Protein AF-A0AB73BY71-F1 (afdb_monomer_lite)

Structure (mmCIF, N/CA/C/O backbone):
data_AF-A0AB73BY71-F1
#
_entry.id   AF-A0AB73BY71-F1
#
loop_
_atom_site.group_PDB
_atom_site.id
_atom_site.type_symbol
_atom_site.label_atom_id
_atom_site.label_alt_id
_atom_site.label_comp_id
_atom_site.label_asym_id
_atom_site.label_entity_id
_atom_site.label_seq_id
_atom_site.pdbx_PDB_ins_code
_atom_site.Cartn_x
_atom_site.Cartn_y
_atom_site.Cartn_z
_atom_site.occupancy
_atom_site.B_iso_or_equiv
_atom_site.auth_seq_id
_atom_site.auth_comp_id
_atom_site.auth_asym_id
_atom_site.auth_atom_id
_atom_site.pdbx_PDB_model_num
ATOM 1 N N . MET A 1 1 ? -45.936 -15.364 0.482 1.00 34.53 1 MET A N 1
ATOM 2 C CA . MET A 1 1 ? -45.071 -14.975 1.617 1.00 34.53 1 MET A CA 1
ATOM 3 C C . MET A 1 1 ? -43.880 -15.921 1.611 1.00 34.53 1 MET A C 1
ATOM 5 O O . MET A 1 1 ? -44.097 -17.115 1.746 1.00 34.53 1 MET A O 1
ATOM 9 N N . LYS A 1 2 ? -42.668 -15.440 1.309 1.00 37.91 2 LYS A N 1
ATOM 10 C CA . LYS A 1 2 ? -41.456 -16.275 1.275 1.00 37.91 2 LYS A CA 1
ATOM 11 C C . LYS A 1 2 ? -40.644 -15.968 2.529 1.00 37.91 2 LYS A C 1
ATOM 13 O O . LYS A 1 2 ? -40.121 -14.868 2.666 1.00 37.91 2 LYS A O 1
ATOM 18 N N . THR A 1 3 ? -40.622 -16.913 3.457 1.00 45.69 3 THR A N 1
ATOM 19 C CA . THR A 1 3 ? -39.763 -16.921 4.640 1.00 45.69 3 THR A CA 1
ATOM 20 C C . THR A 1 3 ? -38.312 -17.039 4.184 1.00 45.69 3 THR A C 1
ATOM 22 O O . THR A 1 3 ? -37.894 -18.072 3.670 1.00 45.69 3 THR A O 1
ATOM 25 N N . ILE A 1 4 ? -37.547 -15.960 4.330 1.00 53.06 4 ILE A N 1
ATOM 26 C CA . ILE A 1 4 ? -36.095 -15.993 4.153 1.00 53.06 4 ILE A CA 1
ATOM 27 C C . ILE A 1 4 ? -35.521 -16.457 5.489 1.00 53.06 4 ILE A C 1
ATOM 29 O O . ILE A 1 4 ? -35.601 -15.746 6.489 1.00 53.06 4 ILE A O 1
ATOM 33 N N . ALA A 1 5 ? -35.017 -17.689 5.512 1.00 45.34 5 ALA A N 1
ATOM 34 C CA . ALA A 1 5 ? -34.334 -18.254 6.662 1.00 45.34 5 ALA A CA 1
ATOM 35 C C . ALA A 1 5 ? -33.025 -17.486 6.895 1.00 45.34 5 ALA A C 1
ATOM 37 O O . ALA A 1 5 ? -32.137 -17.473 6.043 1.00 45.34 5 ALA A O 1
ATOM 38 N N . ALA A 1 6 ? -32.932 -16.820 8.043 1.00 52.97 6 ALA A N 1
ATOM 39 C CA . ALA A 1 6 ? -31.722 -16.165 8.503 1.00 52.97 6 ALA A CA 1
ATOM 40 C C . ALA A 1 6 ? -30.677 -17.227 8.871 1.00 52.97 6 ALA A C 1
ATOM 42 O O . ALA A 1 6 ? -30.901 -18.043 9.764 1.00 52.97 6 ALA A O 1
ATOM 43 N N . PHE A 1 7 ? -29.534 -17.209 8.190 1.00 43.81 7 PHE A N 1
ATOM 44 C CA . PHE A 1 7 ? -28.390 -18.049 8.525 1.00 43.81 7 PHE A CA 1
ATOM 45 C C . PHE A 1 7 ? -27.455 -17.256 9.446 1.00 43.81 7 PHE A C 1
ATOM 47 O O . PHE A 1 7 ? -26.493 -16.640 9.000 1.00 43.81 7 PHE A O 1
ATOM 54 N N . PHE A 1 8 ? -27.777 -17.215 10.740 1.00 51.6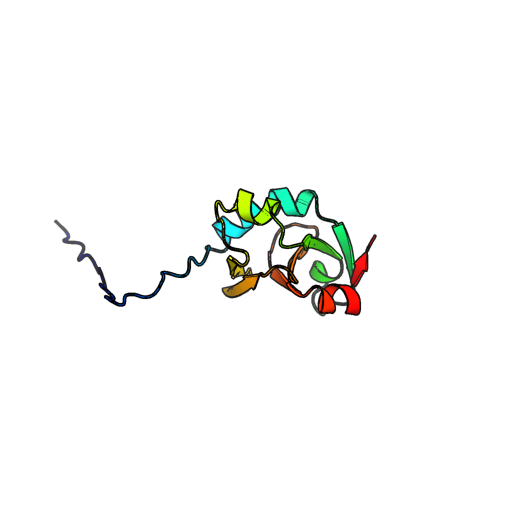9 8 PHE A N 1
ATOM 55 C CA . PHE A 1 8 ? -26.851 -16.731 11.766 1.00 51.69 8 PHE A CA 1
ATOM 56 C C . PHE A 1 8 ? -26.074 -17.924 12.324 1.00 51.69 8 PHE A C 1
ATOM 58 O O . PHE A 1 8 ? -26.543 -18.618 13.225 1.00 51.69 8 PHE A O 1
ATOM 65 N N . LEU A 1 9 ? -24.876 -18.166 11.790 1.00 51.75 9 LEU A N 1
ATOM 66 C CA . LEU A 1 9 ? -23.897 -19.014 12.464 1.00 51.75 9 LEU A CA 1
ATOM 67 C C . LEU A 1 9 ? -23.261 -18.208 13.600 1.00 51.75 9 LEU A C 1
ATOM 69 O O . LEU A 1 9 ? -22.357 -17.402 13.394 1.00 51.75 9 LEU A O 1
ATOM 73 N N . PHE A 1 10 ? -23.771 -18.432 14.808 1.00 48.66 10 PHE A N 1
ATOM 74 C CA . PHE A 1 10 ? -23.136 -18.025 16.055 1.00 48.66 10 PHE A CA 1
ATOM 75 C C . PHE A 1 10 ? -21.895 -18.901 16.275 1.00 48.66 10 PHE A C 1
ATOM 77 O O . PHE A 1 10 ? -22.006 -20.046 16.708 1.00 48.66 10 PHE A O 1
ATOM 84 N N . VAL A 1 11 ? -20.706 -18.375 15.981 1.00 52.88 11 VAL A N 1
ATOM 85 C CA . VAL A 1 11 ? -19.457 -18.958 16.487 1.00 52.88 11 VAL A CA 1
ATOM 86 C C . VAL A 1 11 ? -19.116 -18.233 17.780 1.00 52.88 11 VAL A C 1
ATOM 88 O O . VAL A 1 11 ? -18.524 -17.157 17.790 1.00 52.88 11 VAL A O 1
ATOM 91 N N . SER A 1 12 ? -19.544 -18.825 18.891 1.00 47.50 12 SER A N 1
ATOM 92 C CA . SER A 1 12 ? -19.110 -18.457 20.232 1.00 47.50 12 SER A CA 1
ATOM 93 C C . SER A 1 12 ? -17.678 -18.945 20.455 1.00 47.50 12 SER A C 1
ATOM 95 O O . SER A 1 12 ? -17.448 -20.087 20.850 1.00 47.50 12 SER A O 1
ATOM 97 N N . GLY A 1 13 ? -16.713 -18.069 20.210 1.00 46.03 13 GLY A N 1
ATOM 98 C CA . GLY A 1 13 ? -15.368 -18.164 20.757 1.00 46.03 13 GLY A CA 1
ATOM 99 C C . GLY A 1 13 ? -14.994 -16.781 21.258 1.00 46.03 13 GLY A C 1
ATOM 100 O O . GLY A 1 13 ? -15.161 -15.809 20.526 1.00 46.03 13 GLY A O 1
ATOM 101 N N . ILE A 1 14 ? -14.507 -16.668 22.494 1.00 54.00 14 ILE A N 1
ATOM 102 C CA . ILE A 1 14 ? -13.876 -15.437 22.986 1.00 54.00 14 ILE A CA 1
ATOM 103 C C . ILE A 1 14 ? -12.510 -15.332 22.290 1.00 54.00 14 ILE A C 1
ATOM 105 O O . ILE A 1 14 ? -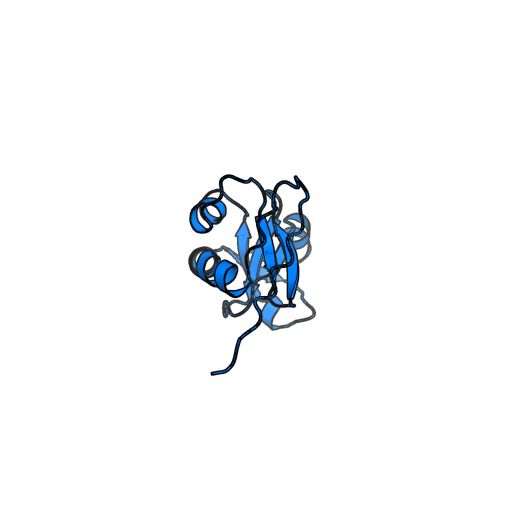11.460 -15.537 22.886 1.00 54.00 14 ILE A O 1
ATOM 109 N N . GLY A 1 15 ? -12.532 -15.127 20.978 1.00 45.66 15 GLY A N 1
ATOM 110 C CA . GLY A 1 15 ? -11.401 -14.639 20.220 1.00 45.66 15 GLY A CA 1
ATOM 111 C C . GLY A 1 15 ? -11.535 -13.132 20.206 1.00 45.66 15 GLY A C 1
ATOM 112 O O . GLY A 1 15 ? -12.613 -12.622 19.905 1.00 45.66 15 GLY A O 1
ATOM 113 N N . PHE A 1 16 ? -10.471 -12.409 20.543 1.00 48.44 16 PHE A N 1
ATOM 114 C CA . PHE A 1 16 ? -10.367 -11.012 20.138 1.00 48.44 16 PHE A CA 1
ATOM 115 C C . PHE A 1 16 ? -10.686 -10.980 18.642 1.00 48.44 16 PHE A C 1
ATOM 117 O O . PHE A 1 16 ? -9.950 -11.575 17.854 1.00 48.44 16 PHE A O 1
ATOM 124 N N . ALA A 1 17 ? -11.845 -10.429 18.276 1.00 65.00 17 ALA A N 1
ATOM 125 C CA . ALA A 1 17 ? -12.280 -10.385 16.894 1.00 65.00 17 ALA A CA 1
ATOM 126 C C . ALA A 1 17 ? -11.264 -9.515 16.157 1.00 65.00 17 ALA A C 1
ATOM 128 O O . ALA A 1 17 ? -11.258 -8.295 16.300 1.00 65.00 17 ALA A O 1
ATOM 129 N N . MET A 1 18 ? -10.331 -10.161 15.461 1.00 73.62 18 MET A N 1
ATOM 130 C CA . MET A 1 18 ? -9.353 -9.477 14.639 1.00 73.62 18 MET A CA 1
ATOM 131 C C . MET A 1 18 ? -10.125 -8.820 13.503 1.00 73.62 18 MET A C 1
ATOM 133 O O . MET A 1 18 ? -10.733 -9.513 12.687 1.00 73.62 18 MET A O 1
ATOM 137 N N . GLU A 1 19 ? -10.144 -7.491 13.482 1.00 86.69 19 GLU A N 1
ATOM 138 C CA . GLU A 1 19 ? -10.806 -6.755 12.416 1.00 86.69 19 GLU A CA 1
ATOM 139 C C . GLU A 1 19 ? -10.018 -6.950 11.114 1.00 86.69 19 GLU A C 1
ATOM 141 O O . GLU A 1 19 ? -8.827 -6.638 11.036 1.00 86.69 19 GLU A O 1
ATOM 146 N N . ILE A 1 20 ? -10.685 -7.511 10.103 1.00 92.00 20 ILE A N 1
ATOM 147 C CA . ILE A 1 20 ? -10.152 -7.663 8.750 1.00 92.00 20 ILE A CA 1
ATOM 148 C C . ILE A 1 20 ? -10.944 -6.720 7.855 1.00 92.00 20 ILE A C 1
ATOM 150 O O . ILE A 1 20 ? -12.133 -6.932 7.611 1.00 92.00 20 ILE A O 1
ATOM 154 N N . TYR A 1 21 ? -10.286 -5.676 7.361 1.00 93.25 21 TYR A N 1
ATOM 155 C CA . TYR A 1 21 ? -10.924 -4.710 6.480 1.00 93.25 21 TYR A CA 1
ATOM 156 C C . TYR A 1 21 ? -11.144 -5.311 5.080 1.00 93.25 21 TYR A C 1
ATOM 158 O O . TYR A 1 21 ? -10.197 -5.825 4.479 1.00 93.25 21 TYR A O 1
ATOM 166 N N . PRO A 1 22 ? -12.360 -5.223 4.513 1.00 94.69 22 PRO A N 1
ATOM 167 C CA . PRO A 1 22 ? -12.589 -5.566 3.112 1.00 94.69 22 PRO A CA 1
ATOM 168 C C . PRO A 1 22 ? -11.736 -4.696 2.182 1.00 94.69 22 PRO A C 1
ATOM 170 O O . PRO A 1 22 ? -11.499 -3.525 2.490 1.00 94.69 22 PRO A O 1
ATOM 173 N N . GLU A 1 23 ? -11.344 -5.231 1.022 1.00 93.62 23 GLU A N 1
ATOM 174 C CA . GLU A 1 23 ? -10.506 -4.523 0.039 1.00 93.62 23 GLU A CA 1
ATOM 175 C C . GLU A 1 23 ? -11.087 -3.148 -0.313 1.00 93.62 23 GLU A C 1
ATOM 177 O O . GLU A 1 23 ? -10.396 -2.136 -0.238 1.00 93.62 23 GLU A O 1
ATOM 182 N N . THR A 1 24 ? -12.387 -3.083 -0.609 1.00 93.62 24 THR A N 1
ATOM 183 C CA . THR A 1 24 ? -13.071 -1.837 -0.986 1.00 93.62 24 THR A CA 1
ATOM 184 C C . THR A 1 24 ? -12.966 -0.759 0.091 1.00 93.62 24 THR A C 1
ATOM 186 O O . THR A 1 24 ? -12.725 0.407 -0.223 1.00 93.62 24 THR A O 1
ATOM 189 N N . TYR A 1 25 ? -13.093 -1.138 1.365 1.00 93.88 25 TYR A N 1
ATOM 190 C CA . TYR A 1 25 ? -12.937 -0.219 2.490 1.00 93.88 25 TYR A CA 1
ATOM 191 C C . TYR A 1 25 ? -11.475 0.204 2.665 1.00 93.88 25 TYR A C 1
ATOM 193 O O . TYR A 1 25 ? -11.192 1.397 2.800 1.00 93.88 25 TYR A O 1
ATOM 201 N N . ALA A 1 26 ? -10.541 -0.750 2.616 1.00 93.75 26 ALA A N 1
ATOM 202 C CA . ALA A 1 26 ? -9.113 -0.471 2.714 1.00 93.75 26 ALA A CA 1
ATOM 203 C C . ALA A 1 26 ? -8.664 0.489 1.601 1.00 93.75 26 ALA A C 1
ATOM 205 O O . ALA A 1 26 ? -8.083 1.533 1.896 1.00 93.75 26 ALA A O 1
ATOM 206 N N . MET A 1 27 ? -9.037 0.226 0.346 1.00 94.75 27 MET A N 1
ATOM 207 C CA . MET A 1 27 ? -8.767 1.106 -0.792 1.00 94.75 27 MET A CA 1
ATOM 208 C C . MET A 1 27 ? -9.367 2.495 -0.586 1.00 94.75 27 MET A C 1
ATOM 210 O O . MET A 1 27 ? -8.652 3.488 -0.708 1.00 94.75 27 MET A O 1
ATOM 214 N N . GLN A 1 28 ? -10.644 2.591 -0.199 1.00 95.44 28 GLN A N 1
ATOM 215 C CA . GLN A 1 28 ? -11.306 3.877 0.038 1.00 95.44 28 GLN A CA 1
ATOM 216 C C . GLN A 1 28 ? -10.549 4.745 1.058 1.00 95.44 28 GLN A C 1
ATOM 218 O O . GLN A 1 28 ? -10.482 5.966 0.907 1.00 95.44 28 GLN A O 1
ATOM 223 N N . LYS A 1 29 ? -9.977 4.136 2.104 1.00 94.62 29 LYS A N 1
ATOM 224 C CA . LYS A 1 29 ? -9.224 4.854 3.143 1.00 94.62 29 LYS A CA 1
ATOM 225 C C . LYS A 1 29 ? -7.760 5.098 2.777 1.00 94.62 29 LYS A C 1
ATOM 227 O O . LYS A 1 29 ? -7.206 6.125 3.171 1.00 94.62 29 LYS A O 1
ATOM 232 N N . MET A 1 30 ? -7.134 4.179 2.044 1.00 93.94 30 MET A N 1
ATOM 233 C CA . MET A 1 30 ? -5.707 4.218 1.718 1.00 93.94 30 MET A CA 1
ATOM 234 C C . MET A 1 30 ? -5.398 5.055 0.477 1.00 93.94 30 MET A C 1
ATOM 236 O O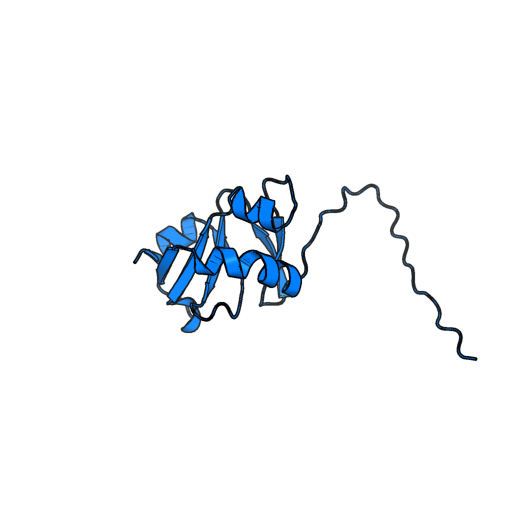 . MET A 1 30 ? -4.358 5.706 0.464 1.00 93.94 30 MET A O 1
ATOM 240 N N . ILE A 1 31 ? -6.281 5.107 -0.529 1.00 95.00 31 ILE A N 1
ATOM 241 C CA . ILE A 1 31 ? -6.067 5.879 -1.768 1.00 95.00 31 ILE A CA 1
ATOM 242 C C . ILE A 1 31 ? -5.679 7.342 -1.476 1.00 95.00 31 ILE A C 1
ATOM 244 O O . ILE A 1 31 ? -4.619 7.758 -1.941 1.00 95.00 31 ILE A O 1
ATOM 248 N N . PRO A 1 32 ? -6.400 8.102 -0.624 1.00 95.62 32 PRO A N 1
ATOM 249 C CA . PRO A 1 32 ? -6.020 9.486 -0.309 1.00 95.62 32 PRO A CA 1
ATOM 250 C C . PRO A 1 32 ? -4.657 9.634 0.387 1.00 95.62 32 PRO A C 1
ATOM 252 O O . PRO A 1 32 ? -4.075 10.721 0.421 1.00 95.62 32 PRO A O 1
ATOM 255 N N . GLN A 1 33 ? -4.163 8.563 1.013 1.00 95.19 33 GLN A N 1
ATOM 256 C CA . GLN A 1 33 ? -2.834 8.523 1.626 1.00 95.19 33 GLN A CA 1
ATOM 257 C C . GLN A 1 33 ? -1.777 8.193 0.566 1.00 95.19 33 GLN A C 1
ATOM 259 O O . GLN A 1 33 ? -0.730 8.834 0.532 1.00 95.19 33 GLN A O 1
ATOM 264 N N . LEU A 1 34 ? -2.072 7.242 -0.326 1.00 95.88 34 LEU A N 1
ATOM 265 C CA . LEU A 1 34 ? -1.219 6.819 -1.441 1.00 95.88 34 LEU A CA 1
ATOM 266 C C . LEU A 1 34 ? -1.005 7.925 -2.479 1.00 95.88 34 LEU A C 1
ATOM 268 O O . LEU A 1 34 ? 0.097 8.044 -3.008 1.00 95.88 34 LEU A O 1
ATOM 272 N N . GLU A 1 35 ? -1.995 8.790 -2.705 1.00 94.94 35 GLU A N 1
ATOM 273 C CA . GLU A 1 35 ? -1.852 10.003 -3.530 1.00 94.94 35 GLU A CA 1
ATOM 274 C C . GLU A 1 35 ? -0.727 10.928 -3.040 1.00 94.94 35 GLU A C 1
ATOM 276 O O . GLU A 1 35 ? -0.107 11.638 -3.832 1.00 94.94 35 GLU A O 1
ATOM 281 N N . LYS A 1 36 ? -0.451 10.900 -1.731 1.00 93.69 36 LYS A N 1
ATOM 282 C CA . LYS A 1 36 ? 0.605 11.668 -1.055 1.00 93.69 36 LYS A CA 1
ATOM 283 C C . LYS A 1 36 ? 1.851 10.823 -0.775 1.00 93.69 36 LYS A C 1
ATOM 285 O O . LYS A 1 36 ? 2.770 11.295 -0.109 1.00 93.69 36 LYS A O 1
ATOM 290 N N . GLY A 1 37 ? 1.850 9.565 -1.212 1.00 93.88 37 GLY A N 1
ATOM 291 C CA . GLY A 1 37 ? 2.924 8.614 -0.986 1.00 93.88 37 GLY A CA 1
ATOM 292 C C . GLY A 1 37 ? 4.163 8.918 -1.817 1.00 93.88 37 GLY A C 1
ATOM 293 O O . GLY A 1 37 ? 4.118 9.619 -2.830 1.00 93.88 37 GLY A O 1
ATOM 294 N N . ASN A 1 38 ? 5.282 8.338 -1.395 1.00 96.50 38 ASN A N 1
ATOM 295 C CA . ASN A 1 38 ? 6.525 8.429 -2.146 1.00 96.50 38 ASN A CA 1
ATOM 296 C C . ASN A 1 38 ? 6.433 7.542 -3.388 1.00 96.50 38 ASN A C 1
ATOM 298 O O . ASN A 1 38 ? 5.861 6.450 -3.346 1.00 96.50 38 ASN A O 1
ATOM 302 N N . ARG A 1 39 ? 7.006 8.012 -4.495 1.00 96.12 39 ARG A N 1
ATOM 303 C CA . ARG A 1 39 ? 7.029 7.285 -5.766 1.00 96.12 39 ARG A CA 1
ATOM 304 C C . ARG A 1 39 ? 8.315 6.487 -5.871 1.00 96.12 39 ARG A C 1
ATOM 306 O O . ARG A 1 39 ? 9.384 6.975 -5.515 1.00 96.12 39 ARG A O 1
ATOM 313 N N . TYR A 1 40 ? 8.201 5.278 -6.396 1.00 96.19 40 TYR A N 1
ATOM 314 C CA . TYR A 1 40 ? 9.337 4.399 -6.607 1.00 96.19 40 TYR A CA 1
ATOM 315 C C . TYR A 1 40 ? 9.302 3.790 -8.006 1.00 96.19 40 TYR A C 1
ATOM 317 O O . TYR A 1 40 ? 8.233 3.619 -8.601 1.00 96.19 40 TYR A O 1
ATOM 325 N N . THR A 1 41 ? 10.485 3.437 -8.501 1.00 95.38 41 THR A N 1
ATOM 326 C CA . THR A 1 41 ? 10.659 2.522 -9.631 1.00 95.38 41 THR A CA 1
ATOM 327 C C . THR A 1 41 ? 11.437 1.303 -9.165 1.00 95.38 41 THR A C 1
ATOM 329 O O . THR A 1 41 ? 12.430 1.447 -8.451 1.00 95.38 41 THR A O 1
ATOM 332 N N . GLY A 1 42 ? 11.008 0.115 -9.558 1.00 90.69 42 GLY A N 1
ATOM 333 C CA . GLY A 1 42 ? 11.675 -1.134 -9.221 1.00 90.69 42 GLY A CA 1
ATOM 334 C C . GLY A 1 42 ? 11.439 -2.203 -10.270 1.00 90.69 42 GLY A C 1
ATOM 335 O O . GLY A 1 42 ? 10.836 -1.948 -11.309 1.00 90.69 42 GLY A O 1
ATOM 336 N N . SER A 1 43 ? 11.933 -3.402 -9.988 1.00 83.19 43 SER A N 1
ATOM 337 C CA . SER A 1 43 ? 11.723 -4.562 -10.851 1.00 83.19 43 SER A CA 1
ATOM 338 C C . SER A 1 43 ? 10.583 -5.411 -10.303 1.00 83.19 43 SER A C 1
ATOM 340 O O . SER A 1 43 ? 10.626 -5.851 -9.155 1.00 83.19 43 SER A O 1
ATOM 342 N N . SER A 1 44 ? 9.571 -5.651 -11.132 1.00 81.12 44 SER A N 1
ATOM 343 C CA . SER A 1 44 ? 8.429 -6.504 -10.817 1.00 81.12 44 SER A CA 1
ATOM 344 C C . SER A 1 44 ? 8.057 -7.326 -12.050 1.00 81.12 44 SER A C 1
ATOM 346 O O . SER A 1 44 ? 8.154 -6.809 -13.158 1.00 81.12 44 SER A O 1
ATOM 348 N N . PRO A 1 45 ? 7.595 -8.582 -11.902 1.00 75.75 45 PRO A N 1
ATOM 349 C CA . PRO A 1 45 ? 7.042 -9.343 -13.025 1.00 75.75 45 PRO A CA 1
ATOM 350 C C . PRO A 1 45 ? 5.753 -8.725 -13.595 1.00 75.75 45 PRO A C 1
ATOM 352 O O . PRO A 1 45 ? 5.306 -9.120 -14.669 1.00 75.75 45 PRO A O 1
ATOM 355 N N . TYR A 1 46 ? 5.150 -7.765 -12.889 1.00 74.44 46 TYR A N 1
ATOM 356 C CA . TYR A 1 46 ? 3.987 -7.016 -13.348 1.00 74.44 46 TYR A CA 1
ATOM 357 C C . TYR A 1 46 ? 4.391 -5.574 -13.664 1.00 74.44 46 TYR A C 1
ATOM 359 O O . TYR A 1 46 ? 4.723 -4.828 -12.746 1.00 74.44 46 TYR A O 1
ATOM 367 N N . GLU A 1 47 ? 4.280 -5.159 -14.931 1.00 76.00 47 GLU A N 1
ATOM 368 C CA . GLU A 1 47 ? 4.661 -3.813 -15.407 1.00 76.00 47 GLU A CA 1
ATOM 369 C C . GLU A 1 47 ? 3.992 -2.690 -14.594 1.00 76.00 47 GLU A C 1
ATOM 371 O O . GLU A 1 47 ? 4.635 -1.737 -14.162 1.00 76.00 47 GLU A O 1
ATOM 376 N N . ALA A 1 48 ? 2.702 -2.845 -14.268 1.00 80.25 48 ALA A N 1
ATOM 377 C CA . ALA A 1 48 ? 1.975 -1.885 -13.431 1.00 80.25 48 ALA A CA 1
ATOM 378 C C . ALA A 1 48 ? 2.618 -1.681 -12.043 1.00 80.25 48 ALA A C 1
ATOM 380 O O . ALA A 1 48 ? 2.444 -0.630 -11.429 1.00 80.25 48 ALA A O 1
ATOM 381 N N . MET A 1 49 ? 3.363 -2.676 -11.559 1.00 89.69 49 MET A N 1
ATOM 382 C CA . MET A 1 49 ? 4.069 -2.676 -10.281 1.00 89.69 49 MET A CA 1
ATOM 383 C C . MET A 1 49 ? 5.566 -2.363 -10.426 1.00 89.69 49 MET A C 1
ATOM 385 O O . MET A 1 49 ? 6.254 -2.314 -9.418 1.00 89.69 49 MET A O 1
ATOM 389 N N . GLU A 1 50 ? 6.092 -2.098 -11.626 1.00 92.81 50 GLU A N 1
ATOM 390 C CA . GLU A 1 50 ? 7.431 -1.501 -11.778 1.00 92.81 50 GLU A CA 1
ATOM 391 C C . GLU A 1 50 ? 7.444 -0.054 -11.277 1.00 92.81 50 GLU A C 1
ATOM 393 O O . GLU A 1 50 ? 8.452 0.441 -10.773 1.00 92.81 50 GLU A O 1
ATOM 398 N N . HIS A 1 51 ? 6.297 0.622 -11.368 1.00 95.25 51 HIS A N 1
ATOM 399 C CA . HIS A 1 51 ? 6.100 1.988 -10.911 1.00 95.25 51 HIS A CA 1
ATOM 400 C C . HIS A 1 51 ? 5.031 2.052 -9.825 1.00 95.25 51 HIS A C 1
ATOM 402 O O . HIS A 1 51 ? 3.830 2.065 -10.108 1.00 95.25 51 HIS A O 1
ATOM 408 N N . ILE A 1 52 ? 5.474 2.189 -8.579 1.00 96.56 52 ILE A N 1
ATOM 409 C CA . ILE A 1 52 ? 4.580 2.190 -7.422 1.00 96.56 52 ILE A CA 1
ATOM 410 C C . ILE A 1 52 ? 4.562 3.537 -6.708 1.00 96.56 52 ILE A C 1
ATOM 412 O O . ILE A 1 52 ? 5.496 4.340 -6.786 1.00 96.56 52 ILE A O 1
ATOM 416 N N . VAL A 1 53 ? 3.484 3.756 -5.970 1.00 97.38 53 VAL A N 1
ATOM 417 C CA . VAL A 1 53 ? 3.455 4.652 -4.818 1.00 97.38 53 VAL A CA 1
ATOM 418 C C . VAL A 1 53 ? 3.454 3.810 -3.553 1.00 97.38 53 VAL A C 1
ATOM 420 O O . VAL A 1 53 ? 2.802 2.768 -3.499 1.00 97.38 53 VAL A O 1
ATOM 423 N N . ALA A 1 54 ? 4.188 4.252 -2.539 1.00 96.75 54 ALA A N 1
ATOM 424 C CA . ALA A 1 54 ? 4.260 3.568 -1.259 1.00 96.75 54 ALA A CA 1
ATOM 425 C C . ALA A 1 54 ? 4.085 4.556 -0.106 1.00 96.75 54 ALA A C 1
ATOM 427 O O . ALA A 1 54 ? 4.666 5.647 -0.094 1.00 96.75 54 ALA A O 1
ATOM 428 N N . VAL A 1 5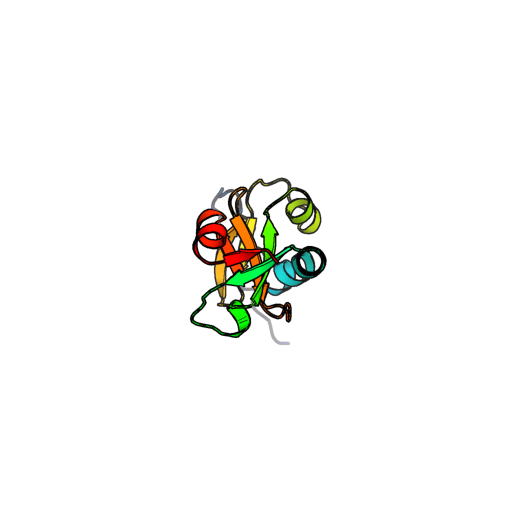5 ? 3.307 4.148 0.892 1.00 96.62 55 VAL A N 1
ATOM 429 C CA . VAL A 1 55 ? 3.112 4.883 2.143 1.00 96.62 55 VAL A CA 1
ATOM 430 C C . VAL A 1 55 ? 3.498 3.963 3.295 1.00 96.62 55 VAL A C 1
ATOM 432 O O . VAL A 1 55 ? 2.995 2.840 3.357 1.00 96.62 55 VAL A O 1
ATOM 435 N N . PRO A 1 56 ? 4.377 4.401 4.213 1.00 95.88 56 PRO A N 1
ATOM 436 C CA . PRO A 1 56 ? 4.718 3.592 5.374 1.00 95.88 56 PRO A CA 1
ATOM 437 C C . PRO A 1 56 ? 3.488 3.408 6.259 1.00 95.88 56 PRO A C 1
ATOM 439 O O . PRO A 1 56 ? 2.697 4.341 6.436 1.00 95.88 56 PRO A O 1
ATOM 442 N N . MET A 1 57 ? 3.361 2.234 6.870 1.00 95.19 57 MET A N 1
ATOM 443 C CA . MET A 1 57 ? 2.329 1.970 7.863 1.00 95.19 57 MET A CA 1
ATOM 444 C C . MET A 1 57 ? 2.549 2.849 9.105 1.00 95.19 57 MET A C 1
ATOM 446 O O . MET A 1 57 ? 3.305 2.530 10.021 1.00 95.19 57 MET A O 1
ATOM 450 N N . ASN A 1 58 ? 1.897 4.011 9.125 1.00 92.00 58 ASN A N 1
ATOM 451 C CA . ASN A 1 58 ? 2.117 5.065 10.110 1.00 92.00 58 ASN A CA 1
ATOM 452 C C . ASN A 1 58 ? 0.807 5.494 10.798 1.00 92.00 58 ASN A C 1
ATOM 454 O O . ASN A 1 58 ? -0.269 4.943 10.562 1.00 92.00 58 ASN A O 1
ATOM 458 N N . ALA A 1 59 ? 0.893 6.499 11.672 1.00 91.31 59 ALA A N 1
ATOM 459 C CA . ALA A 1 59 ? -0.263 7.006 12.410 1.00 91.31 59 ALA A CA 1
ATOM 460 C C . ALA A 1 59 ? -1.380 7.557 11.505 1.00 91.31 59 ALA A C 1
ATOM 462 O O . ALA A 1 59 ? -2.547 7.477 11.881 1.00 91.31 59 ALA A O 1
ATOM 463 N N . ASN A 1 60 ? -1.050 8.073 10.316 1.00 92.12 60 ASN A N 1
ATOM 464 C CA . ASN A 1 60 ? -2.047 8.592 9.379 1.00 92.12 60 ASN A CA 1
ATOM 465 C C . ASN A 1 60 ? -2.872 7.460 8.765 1.00 92.12 60 ASN A C 1
ATOM 467 O O . ASN A 1 60 ? -4.092 7.592 8.692 1.00 92.12 60 ASN A O 1
ATOM 471 N N . ILE A 1 61 ? -2.237 6.336 8.407 1.00 92.62 61 ILE A N 1
ATOM 472 C CA . ILE A 1 61 ? -2.950 5.132 7.949 1.00 92.62 61 ILE A CA 1
ATOM 473 C C . ILE A 1 61 ? -3.894 4.626 9.043 1.00 92.62 61 ILE A C 1
ATOM 475 O O . ILE A 1 61 ? -5.085 4.441 8.796 1.00 92.62 61 ILE A O 1
ATOM 479 N N . ARG A 1 62 ? -3.392 4.481 10.277 1.00 92.19 62 ARG A N 1
ATOM 480 C CA . ARG A 1 62 ? -4.204 4.030 11.421 1.00 92.19 62 ARG A CA 1
ATOM 481 C C . ARG A 1 62 ? -5.403 4.941 11.677 1.00 92.19 62 ARG A C 1
ATOM 483 O O . ARG A 1 62 ? -6.533 4.475 11.786 1.00 92.19 62 ARG A O 1
ATOM 490 N N . LYS A 1 63 ? -5.172 6.257 11.684 1.00 92.19 63 LYS A N 1
ATOM 491 C CA . LYS A 1 63 ? -6.225 7.264 11.856 1.00 92.19 63 LYS A CA 1
ATOM 492 C C . LYS A 1 63 ? -7.253 7.226 10.723 1.00 92.19 63 LYS A C 1
ATOM 494 O O . LYS A 1 63 ? -8.437 7.385 10.993 1.00 92.19 63 LYS A O 1
ATOM 499 N N . ALA A 1 64 ? -6.824 7.014 9.477 1.00 90.94 64 ALA A N 1
ATOM 500 C CA . ALA A 1 64 ? -7.730 6.908 8.332 1.00 90.94 64 ALA A CA 1
ATOM 501 C C . ALA A 1 64 ? -8.660 5.687 8.435 1.00 90.94 64 ALA A C 1
ATOM 503 O O . ALA A 1 64 ? -9.819 5.767 8.024 1.00 90.94 64 ALA A O 1
ATOM 504 N N . LEU A 1 65 ? -8.164 4.591 9.013 1.00 88.56 65 LEU A N 1
ATOM 505 C CA . LEU A 1 65 ? -8.928 3.363 9.249 1.00 88.56 65 LEU A CA 1
ATOM 506 C C . LEU A 1 65 ? -9.748 3.393 10.546 1.00 88.56 65 LEU A C 1
ATOM 508 O O . LEU A 1 65 ? -10.660 2.588 10.690 1.00 88.56 65 LEU A O 1
ATOM 512 N N . GLY A 1 66 ? -9.477 4.342 11.447 1.00 88.38 66 GLY A N 1
ATOM 513 C CA . GLY A 1 66 ? -10.174 4.464 12.728 1.00 88.38 66 GLY A CA 1
ATOM 514 C C . GLY A 1 66 ? -9.686 3.482 13.796 1.00 88.38 66 GLY A C 1
ATOM 515 O O . GLY A 1 66 ? -10.404 3.244 14.760 1.00 88.38 66 GLY A O 1
ATOM 516 N N . THR A 1 67 ? -8.476 2.935 13.645 1.00 87.31 67 THR A N 1
ATOM 517 C CA . THR A 1 67 ? -7.898 1.952 14.574 1.00 87.31 67 THR A CA 1
ATOM 518 C C . THR A 1 67 ? -6.760 2.533 15.415 1.00 87.31 67 THR A C 1
ATOM 520 O O . THR A 1 67 ? -6.007 3.407 14.973 1.00 87.31 67 THR A O 1
ATOM 523 N N . GLY A 1 68 ? -6.635 2.040 16.650 1.00 86.81 68 GLY A N 1
ATOM 524 C CA . GLY A 1 68 ? -5.489 2.286 17.529 1.00 86.81 68 GLY A CA 1
ATOM 525 C C . GLY A 1 68 ? -4.351 1.275 17.349 1.00 86.81 68 GLY A C 1
ATOM 526 O O . GLY A 1 68 ? -3.257 1.500 17.871 1.00 86.81 68 GLY A O 1
ATOM 527 N N . ASP A 1 69 ? -4.580 0.194 16.602 1.00 89.31 69 ASP A N 1
ATOM 528 C CA . ASP A 1 69 ? -3.661 -0.938 16.520 1.00 89.31 69 ASP A CA 1
ATOM 529 C C . ASP A 1 69 ? -2.423 -0.623 15.684 1.00 89.31 69 ASP A C 1
ATOM 531 O O . ASP A 1 69 ? -2.495 -0.025 14.611 1.00 89.31 69 ASP A O 1
ATOM 535 N N . SER A 1 70 ? -1.255 -1.075 16.145 1.00 90.44 70 SER A N 1
ATOM 536 C CA . SER A 1 70 ? 0.017 -0.881 15.437 1.00 90.44 70 SER A CA 1
ATOM 537 C C . SER A 1 70 ? 0.108 -1.655 14.118 1.00 90.44 70 SER A C 1
ATOM 539 O O . SER A 1 70 ? 0.938 -1.313 13.274 1.00 90.44 70 SER A O 1
ATOM 541 N N . SER A 1 71 ? -0.747 -2.661 13.932 1.00 93.62 71 SER A N 1
ATOM 542 C CA . SER A 1 71 ? -0.880 -3.431 12.700 1.00 93.62 71 SER A CA 1
ATOM 543 C C . SER A 1 71 ? -2.339 -3.594 12.304 1.00 93.62 71 SER A C 1
ATOM 545 O O . SER A 1 71 ? -3.189 -3.744 13.175 1.00 93.62 71 SER A O 1
ATOM 547 N N . ILE A 1 72 ? -2.599 -3.652 11.004 1.00 93.69 72 ILE A N 1
ATOM 548 C CA . ILE A 1 72 ? -3.934 -3.850 10.430 1.00 93.69 72 ILE A CA 1
ATOM 549 C C . ILE A 1 72 ? -3.967 -5.120 9.585 1.00 93.69 72 ILE A C 1
ATOM 551 O O . ILE A 1 72 ? -2.938 -5.524 9.038 1.00 93.69 72 ILE A O 1
ATOM 555 N N . HIS A 1 73 ? -5.153 -5.708 9.446 1.00 94.44 73 HIS A N 1
ATOM 556 C CA . HIS A 1 73 ? -5.408 -6.796 8.507 1.00 94.44 73 HIS A CA 1
ATOM 557 C C . HIS A 1 73 ? -6.423 -6.332 7.468 1.00 94.44 73 HIS A C 1
ATOM 559 O O . HIS A 1 73 ? -7.405 -5.673 7.810 1.00 94.44 73 HIS A O 1
ATOM 565 N N . PHE A 1 74 ? -6.190 -6.649 6.199 1.00 94.88 74 PHE A N 1
ATOM 566 C CA . PHE A 1 74 ? -7.138 -6.350 5.130 1.00 94.88 74 PHE A CA 1
ATOM 567 C C . PHE A 1 74 ? -7.047 -7.378 4.005 1.00 94.88 74 PHE A C 1
ATOM 569 O O . PHE A 1 74 ? -6.090 -8.147 3.944 1.00 94.88 74 PHE A O 1
ATOM 576 N N . ILE A 1 75 ? -8.062 -7.402 3.146 1.00 95.38 75 ILE A N 1
ATOM 577 C CA . ILE A 1 75 ? -8.047 -8.178 1.904 1.00 95.38 75 ILE A CA 1
ATOM 578 C C . ILE A 1 75 ? -7.351 -7.345 0.825 1.00 95.38 75 ILE A C 1
ATOM 580 O O . ILE A 1 75 ? -7.812 -6.242 0.529 1.00 95.38 75 ILE A O 1
ATOM 584 N N . ASP A 1 76 ? -6.235 -7.832 0.285 1.00 95.12 76 ASP A N 1
ATOM 585 C CA . ASP A 1 76 ? -5.532 -7.179 -0.823 1.00 95.12 76 ASP A CA 1
ATOM 586 C C . ASP A 1 76 ? -6.261 -7.364 -2.164 1.00 95.12 76 ASP A C 1
ATOM 588 O O . ASP A 1 76 ? -7.262 -8.078 -2.259 1.00 95.12 76 ASP A O 1
ATOM 592 N N . SER A 1 77 ? -5.750 -6.724 -3.216 1.00 93.44 77 SER A N 1
ATOM 593 C CA . SER A 1 77 ? -6.366 -6.791 -4.548 1.00 93.44 77 SER A CA 1
ATOM 594 C C . SER A 1 77 ? -6.232 -8.132 -5.270 1.00 93.44 77 SER A C 1
ATOM 596 O O . SER A 1 77 ? -6.816 -8.299 -6.340 1.00 93.44 77 SER A O 1
ATOM 598 N N . ASP A 1 78 ? -5.507 -9.090 -4.691 1.00 93.7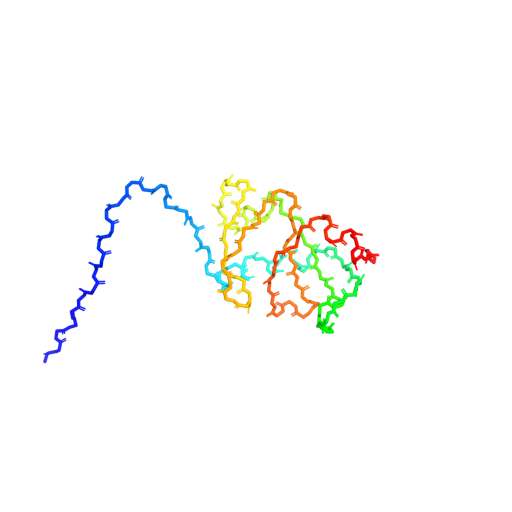5 78 ASP A N 1
ATOM 599 C CA . ASP A 1 78 ? -5.469 -10.477 -5.156 1.00 93.75 78 ASP A CA 1
ATOM 600 C C . ASP A 1 78 ? -6.416 -11.374 -4.323 1.00 93.75 78 ASP A C 1
ATOM 602 O O . ASP A 1 78 ? -6.507 -12.579 -4.562 1.00 93.75 78 ASP A O 1
ATOM 606 N N . GLY A 1 79 ? -7.158 -10.798 -3.369 1.00 92.94 79 GLY A N 1
ATOM 607 C CA . GLY A 1 79 ? -8.107 -11.501 -2.507 1.00 92.94 79 GLY A CA 1
ATOM 608 C C . GLY A 1 79 ? -7.474 -12.158 -1.278 1.00 92.94 79 GLY A C 1
ATOM 609 O O . GLY A 1 79 ? -8.150 -12.919 -0.581 1.00 92.94 79 GLY A O 1
ATOM 610 N N . ASN A 1 80 ? -6.201 -11.883 -0.985 1.00 95.88 80 ASN A N 1
ATOM 611 C CA . ASN A 1 80 ? -5.493 -12.472 0.145 1.00 95.88 80 ASN A CA 1
ATOM 612 C C . ASN A 1 80 ? -5.681 -11.640 1.413 1.00 95.88 80 ASN A C 1
ATOM 614 O O . ASN A 1 80 ? -5.591 -10.414 1.395 1.00 95.88 80 ASN A O 1
ATOM 618 N N . THR A 1 81 ? -5.844 -12.311 2.553 1.00 95.75 81 THR A N 1
ATOM 619 C CA . THR A 1 81 ? -5.733 -11.646 3.855 1.00 95.75 81 THR A CA 1
ATOM 620 C C . THR A 1 81 ? -4.270 -11.326 4.135 1.00 95.75 81 THR A C 1
ATOM 622 O O . THR A 1 81 ? -3.456 -12.226 4.346 1.00 95.75 81 THR A O 1
ATOM 625 N N . VAL A 1 82 ? -3.944 -10.039 4.190 1.00 95.62 82 VAL A N 1
ATOM 626 C CA . VAL A 1 82 ? -2.596 -9.533 4.458 1.00 95.62 82 VAL A CA 1
ATOM 627 C C . VAL A 1 82 ? -2.550 -8.764 5.772 1.00 95.62 82 VAL A C 1
ATOM 629 O O . VAL A 1 82 ? -3.545 -8.187 6.213 1.00 95.62 82 VAL A O 1
ATOM 632 N N . LYS A 1 83 ? -1.373 -8.745 6.402 1.00 95.69 83 LYS A N 1
ATOM 633 C CA . LYS A 1 83 ? -1.081 -7.959 7.605 1.00 95.69 83 LYS A CA 1
ATOM 634 C C . LYS A 1 83 ? -0.080 -6.864 7.258 1.00 95.69 83 LYS A C 1
ATOM 636 O O . LYS A 1 83 ? 0.981 -7.177 6.731 1.00 95.69 83 LYS A O 1
ATOM 641 N N . ALA A 1 84 ? -0.385 -5.618 7.613 1.00 96.00 84 ALA A N 1
ATOM 642 C CA . ALA A 1 84 ? 0.557 -4.503 7.539 1.00 96.00 84 ALA A CA 1
ATOM 643 C C . ALA A 1 84 ? 0.895 -4.012 8.948 1.00 96.00 84 ALA A C 1
ATOM 645 O O . ALA A 1 84 ? 0.020 -3.532 9.673 1.00 96.00 84 ALA A O 1
ATOM 646 N N . GLY A 1 85 ? 2.156 -4.158 9.348 1.00 96.19 85 GLY A N 1
ATOM 647 C CA . GLY A 1 85 ? 2.710 -3.663 10.604 1.00 96.19 85 GLY A CA 1
ATOM 648 C C . GLY A 1 85 ? 3.659 -2.473 10.414 1.00 96.19 85 GLY A C 1
ATOM 649 O O . GLY A 1 85 ? 3.830 -1.989 9.301 1.00 96.19 85 GLY A O 1
ATOM 650 N N . PRO A 1 86 ? 4.305 -1.993 11.493 1.00 95.25 86 PRO A N 1
ATOM 651 C CA . PRO A 1 86 ? 5.131 -0.778 11.471 1.00 95.25 86 PRO A CA 1
ATOM 652 C C . PRO A 1 86 ? 6.322 -0.794 10.498 1.00 95.25 86 PRO A C 1
ATOM 654 O O . PRO A 1 86 ? 6.777 0.266 10.078 1.00 95.25 86 PRO A O 1
ATOM 657 N N . GLU A 1 87 ? 6.821 -1.980 10.139 1.00 96.31 87 GLU A N 1
ATOM 658 C CA . GLU A 1 87 ? 7.928 -2.159 9.187 1.00 96.31 87 GLU A CA 1
ATOM 659 C C . GLU A 1 87 ? 7.447 -2.431 7.754 1.00 96.31 87 GLU A C 1
ATOM 661 O O . GLU A 1 87 ? 8.245 -2.781 6.881 1.00 96.31 87 GLU A O 1
ATOM 666 N N . ASP A 1 88 ? 6.153 -2.259 7.496 1.00 97.75 88 ASP A N 1
ATOM 667 C CA . ASP A 1 88 ? 5.543 -2.490 6.197 1.00 97.75 88 ASP A CA 1
ATOM 668 C C . ASP A 1 88 ? 5.074 -1.185 5.548 1.00 97.75 88 ASP A C 1
ATOM 670 O O . ASP A 1 88 ? 4.881 -0.142 6.181 1.00 97.75 88 ASP A O 1
ATOM 674 N N . TYR A 1 89 ? 4.890 -1.263 4.239 1.00 97.38 89 TYR A N 1
ATOM 675 C CA . TYR A 1 89 ? 4.347 -0.216 3.398 1.00 97.38 89 TYR A CA 1
ATOM 676 C C . TYR A 1 89 ? 3.068 -0.717 2.751 1.00 97.38 89 TYR A C 1
ATOM 678 O O . TYR A 1 89 ? 2.997 -1.851 2.276 1.00 97.38 89 TYR A O 1
ATOM 686 N N . ILE A 1 90 ? 2.080 0.168 2.683 1.00 96.62 90 ILE A N 1
ATOM 687 C CA . ILE A 1 90 ? 0.974 0.009 1.750 1.00 96.62 90 ILE A CA 1
ATOM 688 C C . ILE A 1 90 ? 1.461 0.525 0.405 1.00 96.62 90 ILE A C 1
ATOM 690 O O . ILE A 1 90 ? 1.968 1.650 0.325 1.00 96.62 90 ILE A O 1
ATOM 694 N N . ILE A 1 91 ? 1.319 -0.289 -0.634 1.00 96.44 91 ILE A N 1
ATOM 695 C CA . ILE A 1 91 ? 1.757 0.055 -1.983 1.00 96.44 91 ILE A CA 1
ATOM 696 C C . ILE A 1 91 ? 0.618 -0.070 -2.985 1.00 96.44 91 ILE A C 1
ATOM 698 O O . ILE A 1 91 ? -0.311 -0.854 -2.797 1.00 96.44 91 ILE A O 1
ATOM 702 N N . ALA A 1 92 ? 0.725 0.689 -4.067 1.00 96.81 92 ALA A N 1
ATOM 703 C CA . ALA A 1 92 ? -0.178 0.619 -5.204 1.00 96.81 92 ALA A CA 1
ATOM 704 C C . ALA A 1 92 ? 0.574 0.947 -6.502 1.00 96.81 92 ALA A C 1
ATOM 706 O O . ALA A 1 92 ? 1.551 1.704 -6.457 1.00 96.81 92 ALA A O 1
ATOM 707 N N . PRO A 1 93 ? 0.114 0.455 -7.668 1.00 95.50 93 PRO A N 1
ATOM 708 C CA . PRO A 1 93 ? 0.544 1.001 -8.952 1.00 95.50 93 PRO A CA 1
ATOM 709 C C . PRO A 1 93 ? 0.206 2.498 -9.023 1.00 95.50 93 PRO A C 1
ATOM 711 O O . PRO A 1 93 ? -0.698 2.974 -8.332 1.00 95.50 93 PRO A O 1
ATOM 714 N N . ARG A 1 94 ? 0.870 3.264 -9.898 1.00 93.69 94 ARG A N 1
ATOM 715 C CA . ARG A 1 94 ? 0.583 4.710 -10.065 1.00 93.69 94 ARG A CA 1
ATOM 716 C C . ARG A 1 94 ? -0.876 5.039 -10.397 1.00 93.69 94 ARG A C 1
ATOM 718 O O . ARG A 1 94 ? -1.314 6.147 -10.108 1.00 93.69 94 ARG A O 1
ATOM 725 N N . SER A 1 95 ? -1.602 4.101 -11.002 1.00 93.94 95 SER A N 1
ATOM 726 C CA . SER A 1 95 ? -3.039 4.205 -11.278 1.00 93.94 95 SER A CA 1
ATOM 727 C C . SER A 1 95 ? -3.915 4.138 -10.023 1.00 93.94 95 SER A C 1
ATOM 729 O O . SER A 1 95 ? -5.110 4.392 -10.125 1.00 93.94 95 SER A O 1
ATOM 731 N N . LEU A 1 96 ? -3.357 3.756 -8.866 1.00 94.62 96 LEU A N 1
ATOM 732 C CA . LEU A 1 96 ? -4.067 3.524 -7.600 1.00 94.62 96 LEU A CA 1
ATOM 733 C C . LEU A 1 96 ? -5.182 2.473 -7.695 1.00 94.62 96 LEU A C 1
ATOM 735 O O . LEU A 1 96 ? -6.075 2.416 -6.855 1.00 94.62 96 LEU A O 1
ATOM 739 N N . SER A 1 97 ? -5.129 1.620 -8.717 1.00 92.75 97 SER A N 1
ATOM 740 C CA . SER A 1 97 ? -6.188 0.658 -9.023 1.00 92.75 97 SER A CA 1
ATOM 741 C C . SER A 1 97 ? -6.150 -0.600 -8.160 1.00 92.75 97 SER A C 1
ATOM 743 O O . SER A 1 97 ? -7.039 -1.433 -8.292 1.00 92.75 97 SER A O 1
ATOM 745 N N . ARG A 1 98 ? -5.093 -0.787 -7.365 1.00 94.00 98 ARG A N 1
ATOM 746 C CA . ARG A 1 98 ? -4.848 -1.977 -6.542 1.00 94.00 98 ARG A CA 1
ATOM 747 C C . ARG A 1 98 ? -4.084 -1.598 -5.286 1.00 94.00 98 ARG A C 1
ATOM 749 O O . ARG A 1 98 ? -3.346 -0.615 -5.316 1.00 94.00 98 ARG A O 1
ATOM 756 N N . ILE A 1 99 ? -4.219 -2.381 -4.224 1.00 95.00 99 ILE A N 1
ATOM 757 C CA . ILE A 1 99 ? -3.461 -2.201 -2.986 1.00 95.00 99 ILE A CA 1
ATOM 758 C C . ILE A 1 99 ? -2.823 -3.510 -2.536 1.00 95.00 99 ILE A C 1
ATOM 760 O O . ILE A 1 99 ? -3.439 -4.571 -2.597 1.00 95.00 99 ILE A O 1
ATOM 764 N N . TYR A 1 100 ? -1.589 -3.404 -2.054 1.00 95.44 100 TYR A N 1
ATOM 765 C CA . TYR A 1 100 ? -0.804 -4.521 -1.542 1.00 95.44 100 TYR A CA 1
ATOM 766 C C . TYR A 1 100 ? 0.015 -4.091 -0.326 1.00 95.44 100 TYR A C 1
ATOM 768 O O . TYR A 1 100 ? 0.169 -2.897 -0.045 1.00 95.44 100 TYR A O 1
ATOM 776 N N . VAL A 1 101 ? 0.580 -5.073 0.374 1.00 96.19 101 VAL A N 1
ATOM 777 C CA . VAL A 1 101 ? 1.552 -4.850 1.448 1.00 96.19 101 VAL A CA 1
ATOM 778 C C . VAL A 1 101 ? 2.936 -5.250 0.968 1.00 96.19 101 VAL A C 1
ATOM 780 O O . VAL A 1 101 ? 3.123 -6.322 0.396 1.00 96.19 101 VAL A O 1
ATOM 783 N N . LEU A 1 102 ? 3.919 -4.401 1.243 1.00 95.25 102 LEU A N 1
ATOM 784 C CA . LEU A 1 102 ? 5.318 -4.690 0.978 1.00 95.25 102 LEU A CA 1
ATOM 785 C C . LEU A 1 102 ? 6.159 -4.362 2.204 1.00 95.25 102 LEU A C 1
ATOM 787 O O . LEU A 1 102 ? 6.095 -3.251 2.724 1.00 95.25 102 LEU A O 1
ATOM 791 N N . SER A 1 103 ? 6.993 -5.302 2.646 1.00 96.38 103 SER A N 1
ATOM 792 C CA . SER A 1 103 ? 7.928 -5.012 3.737 1.00 96.38 103 SER A CA 1
ATOM 793 C C . SER A 1 103 ? 8.928 -3.930 3.327 1.00 96.38 103 SER A C 1
ATOM 795 O O . SER A 1 103 ? 9.380 -3.879 2.178 1.00 96.38 103 SER A O 1
ATOM 797 N N . LYS A 1 104 ? 9.353 -3.107 4.286 1.00 95.88 104 LYS A N 1
ATOM 798 C CA . LYS A 1 104 ? 10.391 -2.087 4.091 1.00 95.88 104 LYS A CA 1
ATOM 799 C C . LYS A 1 104 ? 11.672 -2.661 3.491 1.00 95.88 104 LYS A C 1
ATOM 801 O O . LYS A 1 104 ? 12.255 -2.042 2.606 1.00 95.88 104 LYS A O 1
ATOM 806 N N . ARG A 1 105 ? 12.090 -3.852 3.939 1.00 94.94 105 ARG A N 1
ATOM 807 C CA . ARG A 1 105 ? 13.270 -4.546 3.401 1.00 94.94 105 ARG A CA 1
ATOM 808 C C . ARG A 1 105 ? 13.111 -4.819 1.908 1.00 94.94 105 ARG A C 1
ATOM 810 O O . ARG A 1 105 ? 13.995 -4.473 1.138 1.00 94.94 105 ARG A O 1
ATOM 817 N N . HIS A 1 106 ? 11.976 -5.384 1.503 1.00 94.19 106 HIS A N 1
ATOM 818 C CA . HIS A 1 106 ? 11.714 -5.695 0.099 1.00 94.19 106 HIS A CA 1
ATOM 819 C C . HIS A 1 106 ? 11.613 -4.416 -0.747 1.00 94.19 106 HIS A C 1
ATOM 821 O O . HIS A 1 106 ? 12.175 -4.347 -1.835 1.00 94.19 106 HIS A O 1
ATOM 827 N N . LEU A 1 107 ? 10.975 -3.364 -0.224 1.00 94.44 107 LEU A N 1
ATOM 828 C CA . LEU A 1 107 ? 10.951 -2.060 -0.887 1.00 94.44 107 LEU A CA 1
ATOM 829 C C . LEU A 1 107 ? 12.377 -1.529 -1.124 1.00 94.44 107 LEU A C 1
ATOM 831 O O . LEU A 1 107 ? 12.704 -1.110 -2.225 1.00 94.44 107 LEU A O 1
ATOM 835 N N . GLN A 1 108 ? 13.249 -1.584 -0.117 1.00 93.81 108 GLN A N 1
ATOM 836 C CA . GLN A 1 108 ? 14.633 -1.110 -0.229 1.00 93.81 108 GLN A CA 1
ATOM 837 C C . GLN A 1 108 ? 15.500 -1.978 -1.146 1.00 93.81 108 GLN A C 1
ATOM 839 O O . GLN A 1 108 ? 16.395 -1.470 -1.818 1.00 93.81 108 GLN A O 1
ATOM 844 N N . GLU A 1 109 ? 15.253 -3.282 -1.178 1.00 94.19 109 GLU A N 1
ATOM 845 C CA . GLU A 1 109 ? 16.013 -4.224 -1.994 1.00 94.19 109 GLU A CA 1
ATOM 846 C C . GLU A 1 109 ? 15.691 -4.032 -3.486 1.00 94.19 109 GLU A C 1
ATOM 848 O O . GLU A 1 109 ? 16.610 -3.836 -4.287 1.00 94.19 109 GLU A O 1
ATOM 853 N N . TYR A 1 110 ? 14.400 -3.952 -3.833 1.00 93.44 110 TYR A N 1
ATOM 854 C CA . TYR A 1 110 ? 13.923 -4.030 -5.221 1.00 93.44 110 TYR A CA 1
ATOM 855 C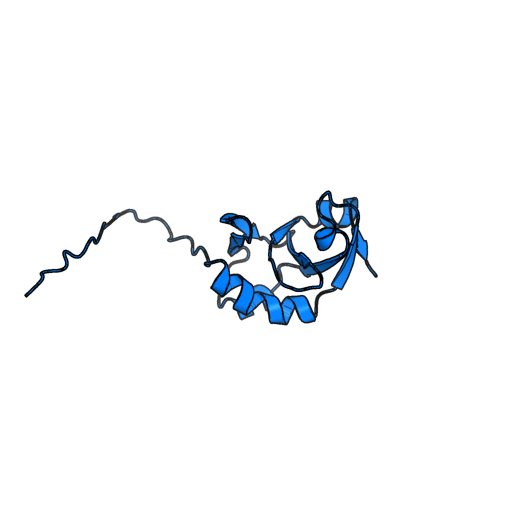 C . TYR A 1 110 ? 13.454 -2.705 -5.833 1.00 93.44 110 TYR A C 1
ATOM 857 O O . TYR A 1 110 ? 13.278 -2.635 -7.048 1.00 93.44 110 TYR A O 1
ATOM 865 N N . TYR A 1 111 ? 13.273 -1.650 -5.033 1.00 95.56 111 TYR A N 1
ATOM 866 C CA . TYR A 1 111 ? 12.770 -0.359 -5.504 1.00 95.56 111 TYR A CA 1
ATOM 867 C C . TYR A 1 111 ? 13.711 0.799 -5.153 1.00 95.56 111 TYR A C 1
ATOM 869 O O . TYR A 1 111 ? 14.463 0.779 -4.175 1.00 95.56 111 TYR A O 1
ATOM 877 N N . ARG A 1 112 ? 13.682 1.846 -5.977 1.00 93.56 112 ARG A N 1
ATOM 878 C CA . ARG A 1 112 ? 14.444 3.089 -5.812 1.00 93.56 112 ARG A CA 1
ATOM 879 C C . ARG A 1 112 ? 13.477 4.267 -5.808 1.00 93.56 112 ARG A C 1
ATOM 881 O O . ARG A 1 112 ? 12.588 4.335 -6.656 1.00 93.56 112 ARG A O 1
ATOM 888 N N . GLY A 1 113 ? 13.619 5.144 -4.814 1.00 88.56 113 GLY A N 1
ATOM 889 C CA . GLY A 1 113 ? 12.799 6.351 -4.696 1.00 88.56 113 GLY A CA 1
ATOM 890 C C . GLY A 1 113 ? 13.092 7.325 -5.834 1.00 88.56 113 GLY A C 1
ATOM 891 O O . GLY A 1 113 ? 14.235 7.399 -6.289 1.00 88.56 113 GLY A O 1
ATOM 892 N N . GLN A 1 114 ? 12.054 8.024 -6.288 1.00 76.81 114 GLN A N 1
ATOM 893 C CA . GLN A 1 114 ? 12.153 9.122 -7.251 1.00 76.81 114 GLN A CA 1
ATOM 894 C C . GLN A 1 114 ? 12.151 10.480 -6.559 1.00 76.81 114 GLN A C 1
ATOM 896 O O . GLN A 1 114 ? 11.434 10.609 -5.540 1.00 76.81 114 GLN A O 1
#

Sequence (114 aa):
MKTIAAFFLFVSGIGFAMEIYPETYAMQKMIPQLEKGNRYTGSSPYEAMEHIVAVPMNANIRKALGTGDSSIHFIDSDGNTVKAGPEDYIIAPRSLSRIYVLSKRHLQEYYRGQ

pLDDT: mean 86.11, std 16.63, range [34.53, 97.75]

Secondary structure (DSSP, 8-state):
-------------------EE-HHHHHHHHHHHHTTSEEEEE--SSGGGTEEEEEES-HHHHHHHT---SSEEEE-TTS-EEEE-TTEEEEEETT----EEEEHHHHHHHEEE-

Organism: NCBI:txid1441732

Radius of gyration: 16.94 Å; chains: 1; bounding box: 61×31×38 Å

Foldseek 3Di:
DDDDDDPDDDPDDPDPPADEAEFVLLLVLCVVVQVVFFWKAFDDPDPLVRIKGKDAQDPSSCVSSVHPDQKHWYQWPVRDTDIHHRQWIWMGRPVSPTTDIDGVVRCVVTIDTD